Protein AF-A0A820GQV8-F1 (afdb_monomer)

Structure (mmCIF, N/CA/C/O backbone):
data_AF-A0A820GQV8-F1
#
_entry.id   AF-A0A820GQV8-F1
#
loop_
_atom_site.group_PDB
_atom_site.id
_atom_site.type_symbol
_atom_site.label_atom_id
_atom_site.label_alt_id
_atom_site.label_comp_id
_atom_site.label_asym_id
_atom_site.label_entity_id
_atom_site.label_seq_id
_atom_site.pdbx_PDB_ins_code
_atom_site.Cartn_x
_atom_site.Cartn_y
_atom_site.Cartn_z
_atom_site.occupancy
_atom_site.B_iso_or_equiv
_atom_site.auth_seq_id
_atom_site.auth_comp_id
_atom_site.auth_asym_id
_atom_site.auth_atom_id
_atom_site.pdbx_PDB_model_num
ATOM 1 N N . MET A 1 1 ? 12.315 43.917 -34.366 1.00 40.53 1 MET A N 1
ATOM 2 C CA . MET A 1 1 ? 11.614 42.613 -34.282 1.00 40.53 1 MET A CA 1
ATOM 3 C C . MET A 1 1 ? 12.366 41.719 -33.295 1.00 40.5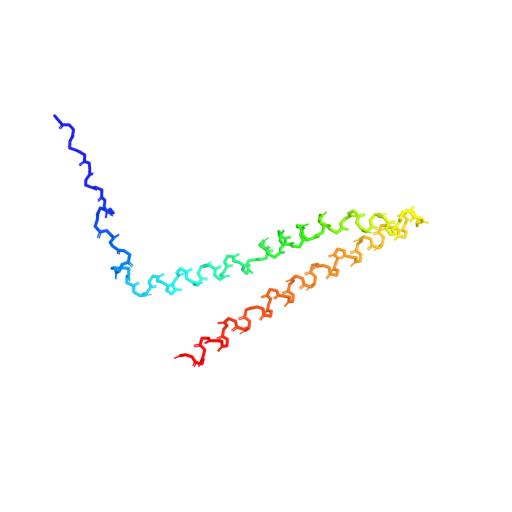3 1 MET A C 1
ATOM 5 O O . MET A 1 1 ? 13.545 41.476 -33.521 1.00 40.53 1 MET A O 1
ATOM 9 N N . ARG A 1 2 ? 11.754 41.284 -32.178 1.00 43.28 2 ARG A N 1
ATOM 10 C CA . ARG A 1 2 ? 12.382 40.309 -31.259 1.00 43.28 2 ARG A CA 1
ATOM 11 C C . ARG A 1 2 ? 12.453 38.959 -31.984 1.00 43.28 2 ARG A C 1
ATOM 13 O O . ARG A 1 2 ? 11.409 38.418 -32.334 1.00 43.28 2 ARG A O 1
ATOM 20 N N . ARG A 1 3 ? 13.655 38.432 -32.247 1.00 50.84 3 ARG A N 1
ATOM 21 C CA . ARG A 1 3 ? 13.820 37.063 -32.764 1.00 50.84 3 ARG A CA 1
ATOM 22 C C . ARG A 1 3 ? 13.293 36.109 -31.692 1.00 50.84 3 ARG A C 1
ATOM 24 O O . ARG A 1 3 ? 13.876 36.033 -30.614 1.00 50.84 3 ARG A O 1
ATOM 31 N N . ALA A 1 4 ? 12.173 35.437 -31.955 1.00 55.84 4 ALA A N 1
ATOM 32 C CA . ALA A 1 4 ? 11.726 34.341 -31.106 1.00 55.84 4 ALA A CA 1
ATOM 33 C C . ALA A 1 4 ? 12.855 33.302 -31.068 1.00 55.84 4 ALA A C 1
ATOM 35 O O . ALA A 1 4 ? 13.341 32.892 -32.126 1.00 55.84 4 ALA A O 1
ATOM 36 N N . ALA A 1 5 ? 13.317 32.936 -29.870 1.00 55.88 5 ALA A N 1
ATOM 37 C CA . ALA A 1 5 ? 14.321 31.891 -29.725 1.00 55.88 5 ALA A CA 1
ATOM 38 C C . ALA A 1 5 ? 13.804 30.619 -30.423 1.00 55.88 5 ALA A C 1
ATOM 40 O O . ALA A 1 5 ? 12.618 30.297 -30.278 1.00 55.88 5 ALA A O 1
ATOM 41 N N . PRO A 1 6 ? 14.635 29.919 -31.214 1.00 59.16 6 PRO A N 1
ATOM 42 C CA . PRO A 1 6 ? 14.205 28.696 -31.873 1.00 59.16 6 PRO A CA 1
ATOM 43 C C . PRO A 1 6 ? 13.722 27.718 -30.801 1.00 59.16 6 PRO A C 1
ATOM 45 O O . PRO A 1 6 ? 14.474 27.374 -29.894 1.00 59.16 6 PRO A O 1
ATOM 48 N N . ASN A 1 7 ? 12.448 27.319 -30.873 1.00 55.53 7 ASN A N 1
ATOM 49 C CA . ASN A 1 7 ? 11.881 26.341 -29.952 1.00 55.53 7 ASN A CA 1
ATOM 50 C C . ASN A 1 7 ? 12.616 25.007 -30.182 1.00 55.53 7 ASN A C 1
ATOM 52 O O . ASN A 1 7 ? 12.435 24.414 -31.252 1.00 55.53 7 ASN A O 1
ATOM 56 N N . PRO A 1 8 ? 13.437 24.532 -29.226 1.00 53.84 8 PRO A N 1
ATOM 57 C CA . PRO A 1 8 ? 14.316 23.380 -29.433 1.00 53.84 8 PRO A CA 1
ATOM 58 C C . PRO A 1 8 ? 13.543 22.067 -29.621 1.00 53.84 8 PRO A C 1
ATOM 60 O O . PRO A 1 8 ? 14.127 21.057 -29.998 1.00 53.84 8 PRO A O 1
ATOM 63 N N . TYR A 1 9 ? 12.225 22.083 -29.410 1.00 53.16 9 TYR A N 1
ATOM 64 C CA . TYR A 1 9 ? 11.361 20.911 -29.495 1.00 53.16 9 TYR A CA 1
ATOM 65 C C . TYR A 1 9 ? 10.483 20.872 -30.757 1.00 53.16 9 TYR A C 1
ATOM 67 O O . TYR A 1 9 ? 9.690 19.949 -30.918 1.00 53.16 9 TYR A O 1
ATOM 75 N N . LYS A 1 10 ? 10.620 21.843 -31.678 1.00 46.81 10 LYS A N 1
ATOM 76 C CA . LYS A 1 10 ? 9.714 22.020 -32.834 1.00 46.81 10 LYS A CA 1
ATOM 77 C C . LYS A 1 10 ? 9.717 20.852 -33.842 1.00 46.81 10 LYS A C 1
ATOM 79 O O . LYS A 1 10 ? 8.757 20.724 -34.590 1.00 46.81 10 LYS A O 1
ATOM 84 N N . ASN A 1 11 ? 10.734 19.985 -33.810 1.00 52.06 11 ASN A N 1
ATOM 85 C CA . ASN A 1 11 ? 10.871 18.818 -34.694 1.00 52.06 11 ASN A CA 1
ATOM 86 C C . ASN A 1 11 ? 11.006 17.479 -33.944 1.00 52.06 11 ASN A C 1
ATOM 88 O O . ASN A 1 11 ? 11.418 16.491 -34.542 1.00 52.06 11 ASN A O 1
ATOM 92 N N . LEU A 1 12 ? 10.692 17.413 -32.645 1.00 49.47 12 LEU A N 1
ATOM 93 C CA . LEU A 1 12 ? 10.711 16.137 -31.921 1.00 49.47 12 LEU A CA 1
ATOM 94 C C . LEU A 1 12 ? 9.463 15.322 -32.277 1.00 49.47 12 LEU A C 1
ATOM 96 O O . LEU A 1 12 ? 8.433 15.387 -31.609 1.00 49.47 12 LEU A O 1
ATOM 100 N N . LEU A 1 13 ? 9.556 14.548 -33.357 1.00 52.28 13 LEU A N 1
ATOM 101 C CA . LEU A 1 13 ? 8.601 13.489 -33.647 1.00 52.28 13 LEU A CA 1
ATOM 102 C C . LEU A 1 13 ? 8.791 12.383 -32.602 1.00 52.28 13 LEU A C 1
ATOM 104 O O . LEU A 1 13 ? 9.911 11.985 -32.292 1.00 52.28 13 LEU A O 1
ATOM 108 N N . TYR A 1 14 ? 7.690 11.830 -32.090 1.00 48.06 14 TYR A N 1
ATOM 109 C CA . TYR A 1 14 ? 7.696 10.730 -31.108 1.00 48.06 14 TYR A CA 1
ATOM 110 C C . TYR A 1 14 ? 8.504 9.495 -31.579 1.00 48.06 14 TYR A C 1
ATOM 112 O O . TYR A 1 14 ? 8.875 8.643 -30.776 1.00 48.06 14 TYR A O 1
ATOM 120 N N . LYS A 1 15 ? 8.786 9.411 -32.887 1.00 49.38 15 LYS A N 1
ATOM 121 C CA . LYS A 1 15 ? 9.572 8.364 -33.551 1.00 49.38 15 LYS A CA 1
ATOM 122 C C . LYS A 1 15 ? 11.096 8.571 -33.492 1.00 49.38 15 LYS A C 1
ATOM 124 O O . LYS A 1 15 ? 11.810 7.592 -33.672 1.00 49.38 15 LYS A O 1
ATOM 129 N N . ASP A 1 16 ? 11.580 9.777 -33.177 1.00 50.16 16 ASP A N 1
ATOM 130 C CA . ASP A 1 16 ? 13.016 10.106 -33.080 1.00 50.16 16 ASP A CA 1
ATOM 131 C C . ASP A 1 16 ? 13.558 10.042 -31.643 1.00 50.16 16 ASP A C 1
ATOM 133 O O . ASP A 1 16 ? 14.715 10.377 -31.385 1.00 50.16 16 ASP A O 1
ATOM 137 N N . TYR A 1 17 ? 12.748 9.595 -30.677 1.00 46.00 17 TYR A N 1
ATOM 138 C CA . TYR A 1 17 ? 13.242 9.329 -29.329 1.00 46.00 17 TYR A CA 1
ATOM 139 C C . TYR A 1 17 ? 14.247 8.163 -29.384 1.00 46.00 17 TYR A C 1
ATOM 141 O O . TYR A 1 17 ? 13.854 7.035 -29.697 1.00 46.00 17 TYR A O 1
ATOM 149 N N . PRO A 1 18 ? 15.540 8.372 -29.065 1.00 52.88 18 PRO A N 1
ATOM 150 C CA . PRO A 1 18 ? 16.511 7.287 -29.085 1.00 52.88 18 PRO A CA 1
ATOM 151 C C . PRO A 1 18 ? 16.060 6.213 -28.090 1.00 52.88 18 PRO A C 1
ATOM 153 O O . PRO A 1 18 ? 15.757 6.537 -26.943 1.00 52.88 18 PRO A O 1
ATOM 156 N N . LYS A 1 19 ? 16.022 4.936 -28.504 1.00 53.34 19 LYS A N 1
ATOM 157 C CA . LYS A 1 19 ? 15.562 3.787 -27.686 1.00 53.34 19 LYS A CA 1
ATOM 158 C C . LYS A 1 19 ? 16.121 3.784 -26.245 1.00 53.34 19 LYS A C 1
ATOM 160 O O . LYS A 1 19 ? 15.408 3.428 -25.314 1.00 53.34 19 LYS A O 1
ATOM 165 N N . LYS A 1 20 ? 17.339 4.310 -26.040 1.00 51.41 20 LYS A N 1
ATOM 166 C CA . LYS A 1 20 ? 17.975 4.536 -24.722 1.00 51.41 20 LYS A CA 1
ATOM 167 C C . LYS A 1 20 ? 17.155 5.403 -23.746 1.00 51.41 20 LYS A C 1
ATOM 169 O O . LYS A 1 20 ? 17.259 5.219 -22.536 1.00 51.41 20 LYS A O 1
ATOM 174 N N . ASN A 1 21 ? 16.340 6.336 -24.236 1.00 55.16 21 ASN A N 1
ATOM 175 C CA . ASN A 1 21 ? 15.471 7.169 -23.403 1.00 55.16 21 ASN A CA 1
ATOM 176 C C . ASN A 1 21 ? 14.189 6.440 -22.995 1.00 55.16 21 ASN A C 1
ATOM 178 O O . ASN A 1 21 ? 13.724 6.648 -21.880 1.00 55.16 21 ASN A O 1
ATOM 182 N N . ALA A 1 22 ? 13.644 5.557 -23.837 1.00 53.00 22 ALA A N 1
ATOM 183 C CA . ALA A 1 22 ? 12.458 4.772 -23.491 1.00 53.00 22 ALA A CA 1
ATOM 184 C C . ALA A 1 22 ? 12.747 3.811 -22.327 1.00 53.00 22 ALA A C 1
ATOM 186 O O . ALA A 1 22 ? 11.953 3.706 -21.393 1.00 53.00 22 ALA A O 1
ATOM 187 N N . ASP A 1 23 ? 13.925 3.181 -22.318 1.00 60.72 23 ASP A N 1
ATOM 188 C CA . ASP A 1 23 ? 14.348 2.324 -21.209 1.00 60.72 23 ASP A CA 1
ATOM 189 C C . ASP A 1 23 ? 14.610 3.110 -19.920 1.00 60.72 23 ASP A C 1
ATOM 191 O O . ASP A 1 23 ? 14.198 2.663 -18.851 1.00 60.72 23 ASP A O 1
ATOM 195 N N . ARG A 1 24 ? 15.199 4.316 -20.005 1.00 58.66 24 ARG A N 1
ATOM 196 C CA . ARG A 1 24 ? 15.364 5.213 -18.843 1.00 58.66 24 ARG A CA 1
ATOM 197 C C . ARG A 1 24 ? 14.036 5.742 -18.310 1.00 58.66 24 ARG A C 1
ATOM 199 O O . ARG A 1 24 ? 13.869 5.818 -17.098 1.00 58.66 24 ARG A O 1
ATOM 206 N N . VAL A 1 25 ? 13.090 6.090 -19.180 1.00 60.88 25 VAL A N 1
ATOM 207 C CA . VAL A 1 25 ? 11.743 6.533 -18.783 1.00 60.88 25 VAL A CA 1
ATOM 208 C C . VAL A 1 25 ? 10.978 5.384 -18.134 1.00 60.88 25 VAL A C 1
ATOM 210 O O . VAL A 1 25 ? 10.376 5.580 -17.084 1.00 60.88 25 VAL A O 1
ATOM 213 N N . ASN A 1 26 ? 11.069 4.170 -18.682 1.00 60.38 26 ASN A N 1
ATOM 214 C CA . ASN A 1 26 ? 10.478 2.981 -18.072 1.00 60.38 26 ASN A CA 1
ATOM 215 C C . ASN A 1 26 ? 11.127 2.632 -16.727 1.00 60.38 26 ASN A C 1
ATOM 217 O O . ASN A 1 26 ? 10.421 2.246 -15.799 1.00 60.38 26 ASN A O 1
ATOM 221 N N . ALA A 1 27 ? 12.450 2.769 -16.606 1.00 63.34 27 ALA A N 1
ATOM 222 C CA . ALA A 1 27 ? 13.159 2.566 -15.347 1.00 63.34 27 ALA A CA 1
ATOM 223 C C . ALA A 1 27 ? 12.735 3.604 -14.296 1.00 63.34 27 ALA A C 1
ATOM 225 O O . ALA A 1 27 ? 12.343 3.212 -13.205 1.00 63.34 27 ALA A O 1
ATOM 226 N N . MET A 1 28 ? 12.690 4.894 -14.648 1.00 62.62 28 MET A N 1
ATOM 227 C CA . MET A 1 28 ? 12.211 5.958 -13.752 1.00 62.62 28 MET A CA 1
ATOM 228 C C . MET A 1 28 ? 10.737 5.799 -13.372 1.00 62.62 28 MET A C 1
ATOM 230 O O . MET A 1 28 ? 10.361 6.067 -12.235 1.00 62.62 28 MET A O 1
ATOM 234 N N . ALA A 1 29 ? 9.879 5.386 -14.307 1.00 63.44 29 ALA A N 1
ATOM 235 C CA . ALA A 1 29 ? 8.469 5.138 -14.022 1.00 63.44 29 ALA A CA 1
ATOM 236 C C . ALA A 1 29 ? 8.309 3.970 -13.043 1.00 63.44 29 ALA A C 1
ATOM 238 O O . ALA A 1 29 ? 7.558 4.088 -12.078 1.00 63.44 29 ALA A O 1
ATOM 239 N N . ARG A 1 30 ? 9.065 2.880 -13.239 1.00 63.12 30 ARG A N 1
ATOM 240 C CA . ARG A 1 30 ? 9.129 1.769 -12.280 1.00 63.12 30 ARG A CA 1
ATOM 241 C C . ARG A 1 30 ? 9.615 2.260 -10.923 1.00 63.12 30 ARG A C 1
ATOM 243 O O . ARG A 1 30 ? 8.928 2.052 -9.940 1.00 63.12 30 ARG A O 1
ATOM 250 N N . GLU A 1 31 ? 10.728 2.977 -10.866 1.00 66.06 31 GLU A N 1
ATOM 251 C CA . GLU A 1 31 ? 11.302 3.481 -9.615 1.00 66.06 31 GLU A CA 1
ATOM 252 C C . GLU A 1 31 ? 10.331 4.397 -8.846 1.00 66.06 31 GLU A C 1
ATOM 254 O O . GLU A 1 31 ? 10.175 4.265 -7.636 1.00 66.06 31 GLU A O 1
ATOM 259 N N . LYS A 1 32 ? 9.585 5.262 -9.547 1.00 67.31 32 LYS A N 1
ATOM 260 C CA . LYS A 1 32 ? 8.573 6.131 -8.927 1.00 67.31 32 LYS A CA 1
ATOM 261 C C . LYS A 1 32 ? 7.372 5.364 -8.383 1.00 67.31 32 LYS A C 1
ATOM 263 O O . LYS A 1 32 ? 6.969 5.620 -7.250 1.00 67.31 32 LYS A O 1
ATOM 268 N N . VAL A 1 33 ? 6.811 4.433 -9.160 1.00 65.94 33 VAL A N 1
ATOM 269 C CA . VAL A 1 33 ? 5.677 3.598 -8.713 1.00 65.94 33 VAL A CA 1
ATOM 270 C C . VAL A 1 33 ? 6.089 2.701 -7.538 1.00 65.94 33 VAL A C 1
ATOM 272 O O . VAL A 1 33 ? 5.265 2.383 -6.688 1.00 65.94 33 VAL A O 1
ATOM 275 N N . MET A 1 34 ? 7.370 2.341 -7.466 1.00 65.19 34 MET A N 1
ATOM 276 C CA . MET A 1 34 ? 7.927 1.418 -6.473 1.00 65.19 34 MET A CA 1
ATOM 277 C C . MET A 1 34 ? 8.539 2.109 -5.265 1.00 65.19 34 MET A C 1
ATOM 279 O O . MET A 1 34 ? 8.981 1.432 -4.340 1.00 65.19 34 MET A O 1
ATOM 283 N N . SER A 1 35 ? 8.556 3.440 -5.261 1.00 76.94 35 SER A N 1
ATOM 284 C CA . SER A 1 35 ? 9.020 4.201 -4.115 1.00 76.94 35 SER A CA 1
ATOM 285 C C . SER A 1 35 ? 8.167 3.883 -2.886 1.00 76.94 35 SER A C 1
ATOM 287 O O . SER A 1 35 ? 6.941 3.764 -2.972 1.00 76.94 35 SER A O 1
ATOM 289 N N . ASP A 1 36 ? 8.805 3.816 -1.719 1.00 77.75 36 ASP A N 1
ATOM 290 C CA . ASP A 1 36 ? 8.106 3.635 -0.441 1.00 77.75 36 ASP A CA 1
ATOM 291 C C . ASP A 1 36 ? 7.030 4.709 -0.226 1.00 77.75 36 ASP A C 1
ATOM 293 O O . ASP A 1 36 ? 5.998 4.463 0.396 1.00 77.75 36 ASP A O 1
ATOM 297 N N . VAL A 1 37 ? 7.248 5.899 -0.793 1.00 79.31 37 VAL A N 1
ATOM 298 C CA . VAL A 1 37 ? 6.288 7.007 -0.801 1.00 79.31 37 VAL A CA 1
ATOM 299 C C . VAL A 1 37 ? 5.021 6.633 -1.573 1.00 79.31 37 VAL A C 1
ATOM 301 O O . VAL A 1 37 ? 3.921 6.819 -1.057 1.00 79.31 37 VAL A O 1
ATOM 304 N N . ALA A 1 38 ? 5.150 6.070 -2.776 1.00 74.75 38 ALA A N 1
ATOM 305 C CA . ALA A 1 38 ? 4.003 5.635 -3.570 1.00 74.75 38 ALA A CA 1
ATOM 306 C C . ALA A 1 38 ? 3.253 4.474 -2.900 1.00 74.75 38 ALA A C 1
ATOM 308 O O . ALA A 1 38 ? 2.023 4.498 -2.839 1.00 74.75 38 ALA A O 1
ATOM 309 N N . LYS A 1 39 ? 3.974 3.499 -2.327 1.00 78.69 39 LYS A N 1
ATOM 310 C CA . LYS A 1 39 ? 3.367 2.390 -1.571 1.00 78.69 39 LYS A CA 1
ATOM 311 C C . LYS A 1 39 ? 2.556 2.900 -0.372 1.00 78.69 39 LYS A C 1
ATOM 313 O O . LYS A 1 39 ? 1.413 2.484 -0.189 1.00 78.69 39 LYS A O 1
ATOM 318 N N . LYS A 1 40 ? 3.091 3.870 0.383 1.00 79.50 40 LYS A N 1
ATOM 319 C CA . LYS A 1 40 ? 2.376 4.532 1.491 1.00 79.50 40 LYS A CA 1
ATOM 320 C C . LYS A 1 40 ? 1.125 5.273 1.024 1.00 79.50 40 LYS A C 1
ATOM 322 O O . LYS A 1 40 ? 0.063 5.061 1.596 1.00 79.50 40 LYS A O 1
ATOM 327 N N . GLN A 1 41 ? 1.213 6.059 -0.049 1.00 82.56 41 GLN A N 1
ATOM 328 C CA . GLN A 1 41 ? 0.054 6.779 -0.596 1.00 82.56 41 GLN A CA 1
ATOM 329 C C . GLN A 1 41 ? -1.060 5.835 -1.074 1.00 82.56 41 GLN A C 1
ATOM 331 O O . GLN A 1 41 ? -2.244 6.148 -0.944 1.00 82.56 41 GLN A O 1
ATOM 336 N N . ILE A 1 42 ? -0.702 4.676 -1.637 1.00 81.31 42 ILE A N 1
ATOM 337 C CA . ILE A 1 42 ? -1.678 3.648 -2.023 1.00 81.31 42 ILE A CA 1
ATOM 338 C C . ILE A 1 42 ? -2.321 3.040 -0.773 1.00 81.31 42 ILE A C 1
ATOM 340 O O . ILE A 1 42 ? -3.545 2.932 -0.723 1.00 81.31 42 ILE A O 1
ATOM 344 N N . ALA A 1 43 ? -1.528 2.683 0.241 1.00 81.75 43 ALA A N 1
ATOM 345 C CA . ALA A 1 43 ? -2.040 2.139 1.497 1.00 81.75 43 ALA A CA 1
ATOM 346 C C . ALA A 1 43 ? -2.994 3.112 2.210 1.00 81.75 43 ALA A C 1
ATOM 348 O O . ALA A 1 43 ? -4.066 2.695 2.647 1.00 81.75 43 ALA A O 1
ATOM 349 N N . GLU A 1 44 ? -2.660 4.403 2.253 1.00 86.50 44 GLU A N 1
ATOM 350 C CA . GLU A 1 44 ? -3.515 5.458 2.812 1.00 86.50 44 GLU A CA 1
ATOM 351 C C . GLU A 1 44 ? -4.848 5.565 2.064 1.00 86.50 44 GLU A C 1
ATOM 353 O O . GLU A 1 44 ? -5.904 5.459 2.682 1.00 86.50 44 GLU A O 1
ATOM 358 N N . LYS A 1 45 ? -4.828 5.647 0.727 1.00 85.25 45 LYS A N 1
ATOM 359 C CA . LYS A 1 45 ? -6.063 5.702 -0.078 1.00 85.25 45 LYS A CA 1
ATOM 360 C C . LYS A 1 45 ? -6.931 4.450 0.052 1.00 85.25 45 LYS A C 1
ATOM 362 O O . LYS A 1 45 ? -8.157 4.531 -0.034 1.00 85.25 45 LYS A O 1
ATOM 367 N N . VAL A 1 46 ? -6.318 3.274 0.198 1.00 84.75 46 VAL 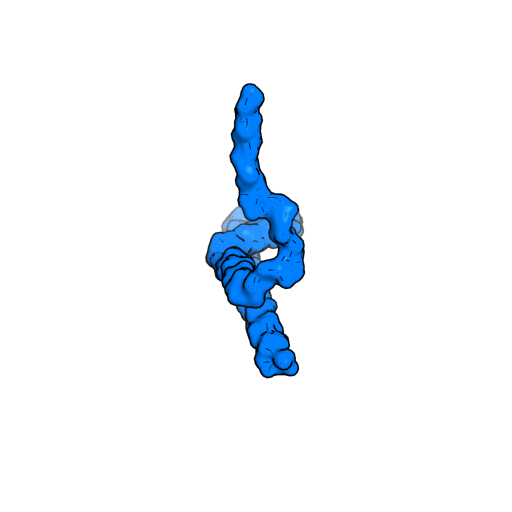A N 1
ATOM 368 C CA . VAL A 1 46 ? -7.053 2.020 0.431 1.00 84.75 46 VAL A CA 1
ATOM 369 C C . VAL A 1 46 ? -7.693 2.035 1.817 1.00 84.75 46 VAL A C 1
ATOM 371 O O . VAL A 1 46 ? -8.854 1.647 1.947 1.00 84.75 46 VAL A O 1
ATOM 374 N N . TYR A 1 47 ? -6.973 2.522 2.828 1.00 85.12 47 TYR A N 1
ATOM 375 C CA . TYR A 1 47 ? -7.498 2.670 4.180 1.00 85.12 47 TYR A CA 1
ATOM 376 C C . TYR A 1 47 ? -8.681 3.645 4.226 1.00 85.12 47 TYR A C 1
ATOM 378 O O . TYR A 1 47 ? -9.734 3.257 4.716 1.00 85.12 47 TYR A O 1
ATOM 386 N N . GLU A 1 48 ? -8.570 4.839 3.637 1.00 86.25 48 GLU A N 1
ATOM 387 C CA . GLU A 1 48 ? -9.664 5.829 3.571 1.00 86.25 48 GLU A CA 1
ATOM 388 C C . GLU A 1 48 ? -10.950 5.248 2.962 1.00 86.25 48 GLU A C 1
ATOM 390 O O . GLU A 1 48 ? -12.058 5.515 3.421 1.00 86.25 48 GLU A O 1
ATOM 395 N N . ARG A 1 49 ? -10.827 4.394 1.937 1.00 85.56 49 ARG A N 1
ATOM 396 C CA . ARG A 1 49 ? -11.986 3.726 1.321 1.00 85.56 49 ARG A CA 1
ATOM 397 C C . ARG A 1 49 ? -12.606 2.641 2.198 1.00 85.56 49 ARG A C 1
ATOM 399 O O . ARG A 1 49 ? -13.786 2.331 2.039 1.00 85.56 49 ARG A O 1
ATOM 406 N N . LEU A 1 50 ? -11.812 2.010 3.057 1.00 83.12 50 LEU A N 1
ATOM 407 C CA . LEU A 1 50 ? -12.250 0.925 3.935 1.00 83.12 50 LEU A CA 1
ATOM 408 C C . LEU A 1 50 ? -12.682 1.425 5.314 1.00 83.12 50 LEU A C 1
ATOM 410 O O . LEU A 1 50 ? -13.458 0.739 5.974 1.00 83.12 50 LEU A O 1
ATOM 414 N N . GLU A 1 51 ? -12.246 2.615 5.719 1.00 81.50 51 GLU A N 1
ATOM 415 C CA . GLU A 1 51 ? -12.550 3.243 7.003 1.00 81.50 5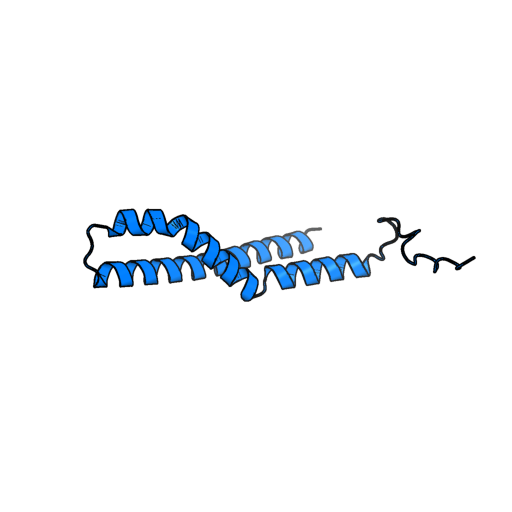1 GLU A CA 1
ATOM 416 C C . GLU A 1 51 ? -14.052 3.253 7.338 1.00 81.50 51 GLU A C 1
ATOM 418 O O . GLU A 1 51 ? -14.393 2.813 8.437 1.00 81.50 51 GLU A O 1
ATOM 423 N N . PRO A 1 52 ? -14.982 3.598 6.420 1.00 85.06 52 PRO A N 1
ATOM 424 C CA . PRO A 1 52 ? -16.413 3.533 6.717 1.00 85.06 52 PRO A CA 1
ATOM 425 C C . PRO A 1 52 ? -16.883 2.120 7.082 1.00 85.06 52 PRO A C 1
ATOM 427 O O . PRO A 1 52 ? -17.645 1.947 8.028 1.00 85.06 52 PRO A O 1
ATOM 430 N N . LYS A 1 53 ? -16.380 1.096 6.379 1.00 84.25 53 LYS A N 1
ATOM 431 C CA . LYS A 1 53 ? -16.738 -0.314 6.616 1.00 84.25 53 LYS A CA 1
ATOM 432 C C . LYS A 1 53 ? -16.115 -0.864 7.896 1.00 84.25 53 LYS A C 1
ATOM 434 O O . LYS A 1 53 ? -16.709 -1.720 8.548 1.00 84.25 53 LYS A O 1
ATOM 439 N N . ILE A 1 54 ? -14.908 -0.411 8.236 1.00 82.12 54 ILE A N 1
ATOM 440 C CA . ILE A 1 54 ? -14.254 -0.760 9.501 1.00 82.12 54 ILE A CA 1
ATOM 441 C C . ILE A 1 54 ? -15.076 -0.168 10.642 1.00 82.12 54 ILE A C 1
ATOM 443 O O . ILE A 1 54 ? -15.508 -0.918 11.511 1.00 82.12 54 ILE A O 1
ATOM 447 N N . ASN A 1 55 ? -15.376 1.132 10.576 1.00 81.12 55 ASN A N 1
ATOM 448 C CA . ASN A 1 55 ? -16.147 1.843 11.592 1.00 81.12 55 ASN A CA 1
ATOM 449 C C . ASN A 1 55 ? -17.545 1.244 11.784 1.00 81.12 55 ASN A C 1
ATOM 451 O O . ASN A 1 55 ? -17.963 1.050 12.922 1.00 81.12 55 ASN A O 1
ATOM 455 N N . GLU A 1 56 ? -18.230 0.878 10.698 1.00 86.31 56 GLU A N 1
ATOM 456 C CA . GLU A 1 56 ? -19.518 0.177 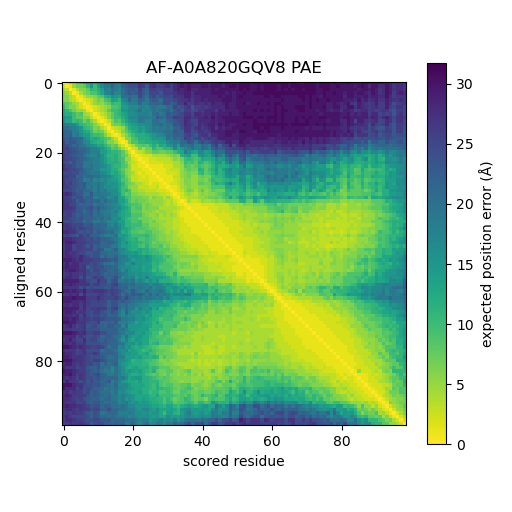10.734 1.00 86.31 56 GLU A CA 1
ATOM 457 C C . GLU A 1 56 ? -19.419 -1.166 11.477 1.00 86.31 56 GLU A C 1
ATOM 459 O O . GLU A 1 56 ? -20.224 -1.455 12.362 1.00 86.31 56 GLU A O 1
ATOM 464 N N . LYS A 1 57 ? -18.394 -1.979 11.184 1.00 84.00 57 LYS A N 1
ATOM 465 C CA . LYS A 1 57 ? -18.203 -3.286 11.837 1.00 84.00 57 LYS A CA 1
ATOM 466 C C . LYS A 1 57 ? -17.695 -3.199 13.272 1.00 84.00 57 LYS A C 1
ATOM 468 O O . LYS A 1 57 ? -17.936 -4.117 14.052 1.00 84.00 57 LYS A O 1
ATOM 473 N N . THR A 1 58 ? -16.996 -2.126 13.628 1.00 80.62 58 THR A N 1
ATOM 474 C CA . THR A 1 58 ? -16.472 -1.904 14.982 1.00 80.62 58 THR A CA 1
ATOM 475 C C . THR A 1 58 ? -17.378 -1.019 15.841 1.00 80.62 58 THR A C 1
ATOM 477 O O . THR A 1 58 ? -17.017 -0.722 16.976 1.00 80.62 58 THR A O 1
ATOM 480 N N . ALA A 1 59 ? -18.546 -0.598 15.341 1.00 79.50 59 ALA A N 1
ATOM 481 C CA . ALA A 1 59 ? -19.431 0.359 16.013 1.00 79.50 59 ALA A CA 1
ATOM 482 C C . ALA A 1 59 ? -19.884 -0.092 17.415 1.00 79.50 59 ALA A C 1
ATOM 484 O O . ALA A 1 59 ? -20.040 0.733 18.310 1.00 79.50 59 ALA A O 1
ATOM 485 N N . ASN A 1 60 ? -20.034 -1.404 17.621 1.00 84.00 60 ASN A N 1
ATOM 486 C CA . ASN A 1 60 ? -20.472 -1.993 18.892 1.00 84.00 60 ASN A CA 1
ATOM 487 C C . ASN A 1 60 ? -19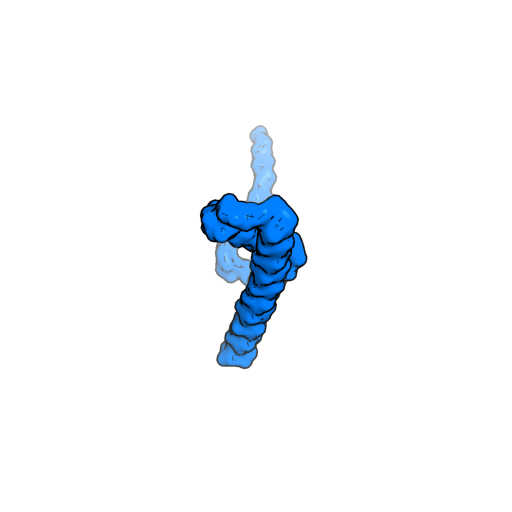.306 -2.433 19.799 1.00 84.00 60 ASN A C 1
ATOM 489 O O . ASN A 1 60 ? -19.529 -3.045 20.843 1.00 84.00 60 ASN A O 1
ATOM 493 N N . MET A 1 61 ? -18.057 -2.180 19.397 1.00 85.38 61 MET A N 1
ATOM 494 C CA . MET A 1 61 ? -16.872 -2.561 20.166 1.00 85.38 61 MET A CA 1
ATOM 495 C C . MET A 1 61 ? -16.494 -1.459 21.161 1.00 85.38 61 MET A C 1
ATOM 497 O O . MET A 1 61 ? -16.702 -0.270 20.921 1.00 85.38 61 MET A O 1
ATOM 501 N N . ASN A 1 62 ? -15.898 -1.846 22.293 1.00 88.19 62 ASN A N 1
ATOM 502 C CA . ASN A 1 62 ? -15.342 -0.868 23.225 1.00 88.19 62 ASN A CA 1
ATOM 503 C C . ASN A 1 62 ? -14.156 -0.112 22.586 1.00 88.19 62 ASN A C 1
ATOM 505 O O . ASN A 1 62 ? -13.494 -0.610 21.674 1.00 88.19 62 ASN A O 1
ATOM 509 N N . SER A 1 63 ? -13.855 1.090 23.087 1.00 81.69 63 SER A N 1
ATOM 510 C CA . SER A 1 63 ? -12.891 1.997 22.438 1.00 81.69 63 SER A CA 1
ATOM 511 C C . SER A 1 63 ? -11.473 1.422 22.305 1.00 81.69 63 SER A C 1
ATOM 513 O O . SER A 1 63 ? -10.750 1.774 21.372 1.00 81.69 63 SER A O 1
ATOM 515 N N . ILE A 1 64 ? -11.072 0.520 23.206 1.00 82.38 64 ILE A N 1
ATOM 516 C CA . ILE A 1 64 ? -9.771 -0.159 23.168 1.00 82.38 64 ILE A CA 1
ATOM 517 C C . ILE A 1 64 ? -9.754 -1.191 22.038 1.00 82.38 64 ILE A C 1
ATOM 519 O O . ILE A 1 64 ? -8.827 -1.209 21.228 1.00 82.38 64 ILE A O 1
ATOM 523 N N . ALA A 1 65 ? -10.791 -2.022 21.947 1.00 82.00 65 ALA A N 1
ATOM 524 C CA . ALA A 1 65 ? -10.907 -3.053 20.928 1.00 82.00 65 ALA A CA 1
ATOM 525 C C . ALA A 1 65 ? -11.046 -2.440 19.524 1.00 82.00 65 ALA A C 1
ATOM 527 O O . ALA A 1 65 ? -10.402 -2.921 18.593 1.00 82.00 65 ALA A O 1
ATOM 528 N N . THR A 1 66 ? -11.774 -1.328 19.387 1.00 80.25 66 THR A N 1
ATOM 529 C CA . THR A 1 66 ? -11.869 -0.560 18.134 1.00 80.25 66 THR A CA 1
ATOM 530 C C . THR A 1 66 ? -10.509 -0.020 17.695 1.00 80.25 66 THR A C 1
ATOM 532 O O . THR A 1 66 ? -10.104 -0.227 16.554 1.00 80.25 66 THR A O 1
ATOM 535 N N . LYS A 1 67 ? -9.737 0.601 18.601 1.00 83.50 67 LYS A N 1
ATOM 536 C CA . LYS A 1 67 ? -8.385 1.101 18.281 1.00 83.50 67 LYS A CA 1
ATOM 537 C C . LYS A 1 67 ? -7.447 -0.019 17.832 1.00 83.50 67 LYS A C 1
ATOM 539 O O . LYS A 1 67 ? -6.708 0.149 16.862 1.00 83.50 67 LYS A O 1
ATOM 544 N N . THR A 1 68 ? -7.486 -1.161 18.516 1.00 85.38 68 THR A N 1
ATOM 545 C CA . THR A 1 68 ? -6.676 -2.333 18.161 1.00 85.38 68 THR A CA 1
ATOM 546 C C . THR A 1 68 ? -7.084 -2.905 16.803 1.00 85.38 68 THR A C 1
ATOM 548 O O . THR A 1 68 ? -6.211 -3.171 15.979 1.00 85.38 68 THR A O 1
ATOM 551 N N . ALA A 1 69 ? -8.385 -3.032 16.530 1.00 80.38 69 ALA A N 1
ATOM 552 C CA . ALA A 1 69 ? -8.900 -3.495 15.245 1.00 80.38 69 ALA A CA 1
ATOM 553 C C . ALA A 1 69 ? -8.481 -2.564 14.097 1.00 80.38 69 ALA A C 1
ATOM 555 O O . ALA A 1 69 ? -7.919 -3.036 13.111 1.00 80.38 69 ALA A O 1
ATOM 556 N N . CYS A 1 70 ? -8.641 -1.245 14.249 1.00 82.31 70 CYS A N 1
ATOM 557 C CA . CYS A 1 70 ? -8.207 -0.277 13.237 1.00 82.31 70 CYS A CA 1
ATOM 558 C C . CYS A 1 70 ? -6.697 -0.355 12.981 1.00 82.31 70 CYS A C 1
ATOM 560 O O . CYS A 1 70 ? -6.264 -0.332 11.829 1.00 82.31 70 CYS A O 1
ATOM 562 N N . LYS A 1 71 ? -5.884 -0.515 14.036 1.00 86.25 71 LYS A N 1
ATOM 563 C CA . LYS A 1 71 ? -4.430 -0.678 13.899 1.00 86.25 71 LYS A CA 1
ATOM 564 C C . LYS A 1 71 ? -4.070 -1.955 13.137 1.00 86.25 71 LYS A C 1
ATOM 566 O O . LYS A 1 71 ? -3.261 -1.894 12.216 1.00 86.25 71 LYS A O 1
ATOM 571 N N . LEU A 1 72 ? -4.684 -3.087 13.484 1.00 86.56 72 LEU A N 1
ATOM 572 C CA . LEU A 1 72 ? -4.455 -4.364 12.803 1.00 86.56 72 LEU A CA 1
ATOM 573 C C . LEU A 1 72 ? -4.859 -4.300 11.330 1.00 86.56 72 LEU A C 1
ATOM 575 O O . LEU A 1 72 ? -4.111 -4.763 10.473 1.00 86.56 72 LEU A O 1
ATOM 579 N N . VAL A 1 73 ? -6.006 -3.688 11.028 1.00 84.12 73 VAL A N 1
ATOM 580 C CA . VAL A 1 73 ? -6.472 -3.525 9.648 1.00 84.12 73 VAL A CA 1
AT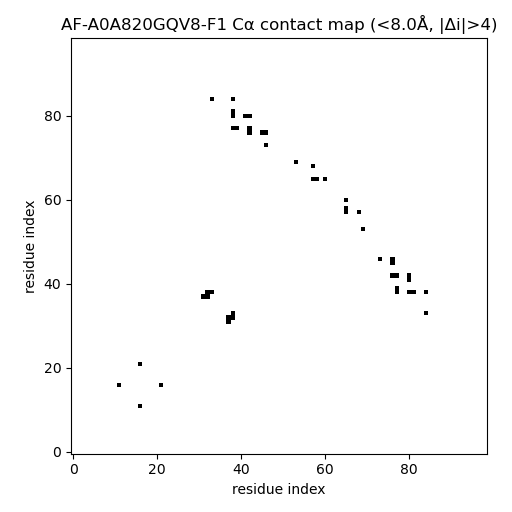OM 581 C C . VAL A 1 73 ? -5.534 -2.610 8.862 1.00 84.12 73 VAL A C 1
ATOM 583 O O . VAL A 1 73 ? -5.169 -2.949 7.739 1.00 84.12 73 VAL A O 1
ATOM 586 N N . LYS A 1 74 ? -5.065 -1.507 9.457 1.00 85.06 74 LYS A N 1
ATOM 587 C CA . LYS A 1 74 ? -4.080 -0.623 8.823 1.00 85.06 74 LYS A CA 1
ATOM 588 C C . LYS A 1 74 ? -2.786 -1.370 8.485 1.00 85.06 74 LYS A C 1
ATOM 590 O O . LYS A 1 74 ? -2.339 -1.321 7.343 1.00 85.06 74 LYS A O 1
ATOM 595 N N . THR A 1 75 ? -2.235 -2.131 9.431 1.00 86.50 75 THR A N 1
ATOM 596 C CA . THR A 1 75 ? -1.027 -2.938 9.194 1.00 86.50 75 THR A CA 1
ATOM 597 C C . THR A 1 75 ? -1.256 -4.034 8.148 1.00 86.50 75 THR A C 1
ATOM 599 O O . THR A 1 75 ? -0.383 -4.285 7.318 1.00 86.50 75 THR A O 1
ATOM 602 N N . ALA A 1 76 ? -2.429 -4.675 8.140 1.00 83.44 76 ALA A N 1
ATOM 603 C CA . ALA A 1 76 ? -2.775 -5.676 7.133 1.00 83.44 76 ALA A CA 1
ATOM 604 C C . ALA A 1 76 ? -2.865 -5.067 5.723 1.00 83.44 76 ALA A C 1
ATOM 606 O O . ALA A 1 76 ? -2.370 -5.667 4.771 1.00 83.44 76 ALA A O 1
ATOM 607 N N . ILE A 1 77 ? -3.440 -3.866 5.594 1.00 82.50 77 ILE A N 1
ATOM 608 C CA . ILE A 1 77 ? -3.507 -3.120 4.330 1.00 82.50 77 ILE A CA 1
ATOM 609 C C . ILE A 1 77 ? -2.105 -2.733 3.860 1.00 82.50 77 ILE A C 1
ATOM 611 O O . ILE A 1 77 ? -1.771 -2.986 2.707 1.00 82.50 77 ILE A O 1
ATOM 615 N N . GLU A 1 78 ? -1.267 -2.176 4.736 1.00 83.56 78 GLU A N 1
ATOM 616 C CA . GLU A 1 78 ? 0.119 -1.819 4.402 1.00 83.56 78 GLU A CA 1
ATOM 617 C C . GLU A 1 78 ? 0.905 -3.036 3.893 1.00 83.56 78 GLU A C 1
ATOM 619 O O . GLU A 1 78 ? 1.563 -2.965 2.854 1.00 83.56 78 GLU A O 1
ATOM 624 N N . LYS A 1 79 ? 0.780 -4.183 4.572 1.00 85.88 79 LYS A N 1
ATOM 625 C CA . LYS A 1 79 ? 1.424 -5.432 4.153 1.00 85.88 79 LYS A CA 1
ATOM 626 C C . LYS A 1 79 ? 0.893 -5.931 2.805 1.00 85.88 79 LYS A C 1
ATOM 628 O O . LYS A 1 79 ? 1.689 -6.243 1.924 1.00 85.88 79 LYS A O 1
ATOM 633 N N . ALA A 1 80 ? -0.427 -5.954 2.618 1.00 80.00 80 ALA A N 1
ATOM 634 C CA . ALA A 1 80 ? -1.050 -6.410 1.376 1.00 80.00 80 ALA A CA 1
ATOM 635 C C . ALA A 1 80 ? -0.718 -5.505 0.179 1.00 80.00 80 ALA A C 1
ATOM 637 O O . ALA A 1 80 ? -0.510 -5.998 -0.928 1.00 80.00 80 ALA A O 1
ATOM 638 N N . VAL A 1 81 ? -0.637 -4.187 0.388 1.00 84.31 81 VAL A N 1
ATOM 639 C CA . VAL A 1 81 ? -0.223 -3.231 -0.648 1.00 84.31 81 VAL A CA 1
ATOM 640 C C . VAL A 1 81 ? 1.240 -3.444 -1.018 1.00 84.31 81 VAL A C 1
ATOM 642 O O . VAL A 1 81 ? 1.547 -3.515 -2.204 1.00 84.31 81 VAL A O 1
ATOM 645 N N . ASN A 1 82 ? 2.130 -3.612 -0.037 1.00 83.31 82 ASN A N 1
ATOM 646 C CA . ASN A 1 82 ? 3.540 -3.889 -0.308 1.00 83.31 82 ASN A CA 1
ATOM 647 C C . ASN A 1 82 ? 3.714 -5.192 -1.103 1.00 83.31 82 ASN A C 1
ATOM 649 O O . ASN A 1 82 ? 4.323 -5.171 -2.170 1.00 83.31 82 ASN A O 1
ATOM 653 N N . GLU A 1 83 ? 3.103 -6.288 -0.646 1.00 83.75 83 GLU A N 1
ATOM 654 C CA . GLU A 1 83 ? 3.161 -7.586 -1.332 1.00 83.75 83 GLU A CA 1
ATOM 655 C C . GLU A 1 83 ? 2.515 -7.546 -2.726 1.00 83.75 83 GLU A C 1
ATOM 657 O O . GLU A 1 83 ? 3.022 -8.153 -3.669 1.00 83.75 83 GLU A O 1
ATOM 662 N N . GLY A 1 84 ? 1.400 -6.826 -2.882 1.00 79.69 84 GLY A N 1
ATOM 663 C CA . GLY A 1 84 ? 0.715 -6.666 -4.163 1.00 79.69 84 GLY A CA 1
ATOM 664 C C . GLY A 1 84 ? 1.550 -5.886 -5.176 1.00 79.69 84 GLY A C 1
ATOM 665 O O . GLY A 1 84 ? 1.676 -6.306 -6.327 1.00 79.69 84 GLY A O 1
ATOM 666 N N . VAL A 1 85 ? 2.170 -4.787 -4.743 1.00 75.50 85 VAL A N 1
ATOM 667 C CA . VAL A 1 85 ? 3.080 -3.990 -5.575 1.00 75.50 85 VAL A CA 1
ATOM 668 C C . VAL A 1 85 ? 4.312 -4.814 -5.974 1.00 75.50 85 VAL A C 1
ATOM 670 O O . VAL A 1 85 ? 4.702 -4.798 -7.144 1.00 75.50 85 VAL A O 1
ATOM 673 N N . ASP A 1 86 ? 4.865 -5.605 -5.052 1.00 76.00 86 ASP A N 1
ATOM 674 C CA . ASP A 1 86 ? 6.016 -6.475 -5.320 1.00 76.00 86 ASP A CA 1
ATOM 675 C C . ASP A 1 86 ? 5.668 -7.633 -6.279 1.00 76.00 86 ASP A C 1
ATOM 677 O O . ASP A 1 86 ? 6.457 -7.959 -7.169 1.00 76.00 86 ASP A O 1
ATOM 681 N N . ARG A 1 87 ? 4.463 -8.220 -6.195 1.00 75.94 87 ARG A N 1
ATOM 682 C CA . ARG A 1 87 ? 4.003 -9.228 -7.176 1.00 75.94 87 ARG A CA 1
ATOM 683 C C . ARG A 1 87 ? 3.850 -8.656 -8.577 1.00 75.94 87 ARG A C 1
ATOM 685 O O . ARG A 1 87 ? 4.324 -9.260 -9.536 1.00 75.94 87 ARG A O 1
ATOM 692 N N . VAL A 1 88 ? 3.232 -7.482 -8.703 1.00 71.19 88 VAL A N 1
ATOM 693 C CA . VAL A 1 88 ? 3.081 -6.810 -10.004 1.00 71.19 88 VAL A CA 1
ATOM 694 C C . VAL A 1 88 ? 4.455 -6.538 -10.636 1.00 71.19 88 VAL A C 1
ATOM 696 O O . VAL A 1 88 ? 4.601 -6.627 -11.855 1.00 71.19 88 VAL A O 1
ATOM 699 N N . MET A 1 89 ? 5.491 -6.284 -9.829 1.00 67.31 89 MET A N 1
ATOM 700 C CA . MET A 1 89 ? 6.868 -6.149 -10.321 1.00 67.31 89 MET A CA 1
ATOM 701 C C . MET A 1 89 ? 7.462 -7.429 -10.882 1.00 67.31 89 MET A C 1
ATOM 703 O O . MET A 1 89 ? 8.116 -7.378 -11.930 1.00 67.31 89 MET A O 1
ATOM 707 N N . LEU A 1 90 ? 7.271 -8.551 -10.189 1.00 69.19 90 LEU A N 1
ATOM 708 C CA . LEU A 1 90 ? 7.758 -9.847 -10.653 1.00 69.19 90 LEU A CA 1
ATOM 709 C C . LEU A 1 90 ? 7.152 -10.173 -12.021 1.00 69.19 90 LEU A C 1
ATOM 711 O O . LEU A 1 90 ? 7.899 -10.421 -12.964 1.00 69.19 90 LEU A O 1
ATOM 715 N N . ASP A 1 91 ? 5.838 -10.001 -12.179 1.00 70.88 91 ASP A N 1
ATOM 716 C CA . ASP A 1 91 ? 5.145 -10.231 -13.453 1.00 70.88 91 ASP A CA 1
ATOM 717 C C . ASP A 1 91 ? 5.639 -9.308 -14.581 1.00 70.88 91 ASP A C 1
ATOM 719 O O . ASP A 1 91 ? 5.822 -9.734 -15.725 1.00 70.88 91 ASP A O 1
ATOM 723 N N . ILE A 1 92 ? 5.882 -8.027 -14.281 1.00 63.75 92 ILE A N 1
ATOM 724 C CA . ILE A 1 92 ? 6.407 -7.048 -15.247 1.00 63.75 92 ILE A CA 1
ATOM 725 C C . ILE A 1 92 ? 7.850 -7.382 -15.671 1.00 63.75 92 ILE A C 1
ATOM 727 O O . ILE A 1 92 ? 8.261 -7.078 -16.798 1.00 63.75 92 ILE A O 1
ATOM 731 N N . THR A 1 93 ? 8.640 -7.962 -14.771 1.00 61.94 93 THR A N 1
ATOM 732 C CA . THR A 1 93 ? 10.044 -8.305 -15.023 1.00 61.94 93 THR A CA 1
ATOM 733 C C . THR A 1 93 ? 10.163 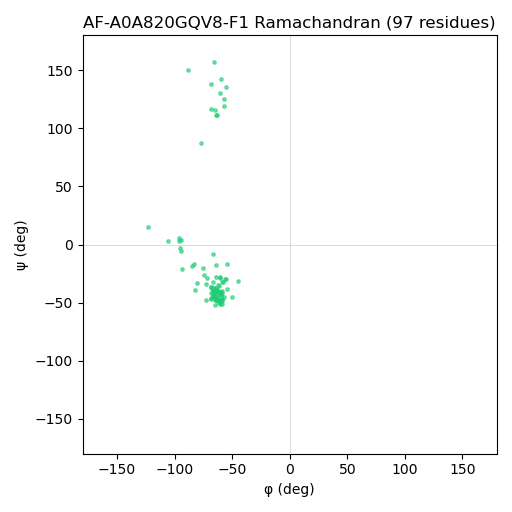-9.639 -15.757 1.00 61.94 93 THR A C 1
ATOM 735 O O . THR A 1 93 ? 10.936 -9.732 -16.710 1.00 61.94 93 THR A O 1
ATOM 738 N N . ASP A 1 94 ? 9.336 -10.627 -15.411 1.00 59.88 94 ASP A N 1
ATOM 739 C CA . ASP A 1 94 ? 9.286 -11.919 -16.098 1.00 59.88 94 ASP A CA 1
ATOM 740 C C . ASP A 1 9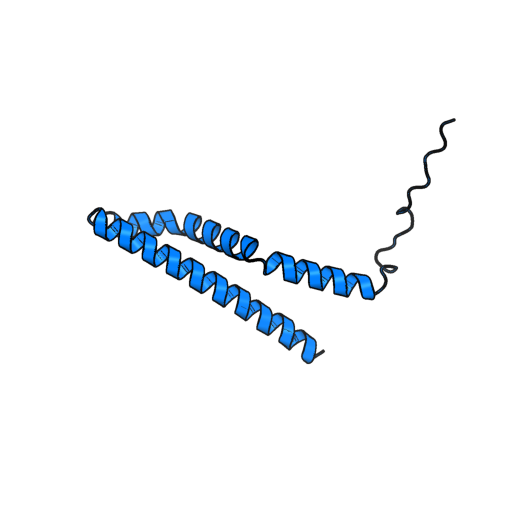4 ? 8.726 -11.809 -17.518 1.00 59.88 94 ASP A C 1
ATOM 742 O O . ASP A 1 94 ? 9.254 -12.439 -18.437 1.00 59.88 94 ASP A O 1
ATOM 746 N N . LYS A 1 95 ? 7.733 -10.938 -17.757 1.00 56.50 95 LYS A N 1
ATOM 747 C CA . LYS A 1 95 ? 7.256 -10.666 -19.125 1.00 56.50 95 LYS A CA 1
ATOM 748 C C . LYS A 1 95 ? 8.343 -10.092 -20.038 1.00 56.50 95 LYS A C 1
ATOM 750 O O . LYS A 1 95 ? 8.296 -10.357 -21.231 1.00 56.50 95 LYS A O 1
ATOM 755 N N . ARG A 1 96 ? 9.339 -9.368 -19.503 1.00 52.41 96 ARG A N 1
ATOM 756 C CA . ARG A 1 96 ? 10.485 -8.863 -20.287 1.00 52.41 96 ARG A CA 1
ATOM 757 C C . ARG A 1 96 ? 11.523 -9.928 -20.640 1.00 52.41 96 ARG A C 1
ATOM 759 O O . ARG A 1 96 ? 12.304 -9.690 -21.546 1.00 52.41 96 ARG A O 1
ATOM 766 N N . LYS A 1 97 ? 11.578 -11.059 -19.928 1.00 51.53 97 LYS A N 1
ATOM 767 C CA . LYS A 1 97 ? 12.519 -12.151 -20.239 1.00 51.53 97 LYS A CA 1
ATOM 768 C C . LYS A 1 97 ? 11.997 -13.107 -21.317 1.00 51.53 97 LYS A C 1
ATOM 770 O O . LYS A 1 97 ? 12.785 -13.860 -21.875 1.00 51.53 97 LYS A O 1
ATOM 775 N N . LYS A 1 98 ? 10.683 -13.112 -21.575 1.00 48.66 98 LYS A N 1
ATOM 776 C CA . LYS A 1 98 ? 10.029 -13.981 -22.574 1.00 48.66 98 LYS A CA 1
ATOM 777 C C . LYS A 1 98 ? 9.836 -13.326 -23.952 1.00 48.66 98 LYS A C 1
ATOM 779 O O . LYS A 1 98 ? 9.375 -14.010 -24.861 1.00 48.66 98 LYS A O 1
ATOM 784 N N . THR A 1 99 ? 10.151 -12.039 -24.091 1.00 45.88 99 THR A N 1
ATOM 785 C CA . THR A 1 99 ? 10.154 -11.270 -25.352 1.00 45.88 99 THR A CA 1
ATOM 786 C C . THR A 1 99 ? 11.574 -10.967 -25.776 1.00 45.88 99 THR A C 1
ATOM 788 O O . THR A 1 99 ? 11.863 -11.087 -26.981 1.00 45.88 99 THR A O 1
#

Nearest PDB structures (foldseek):
  1zhc-assembly1_A  TM=5.085E-01  e=3.380E+00  Helicobacter pylori 26695
  8r6r-assembly1_D  TM=3.728E-01  e=7.443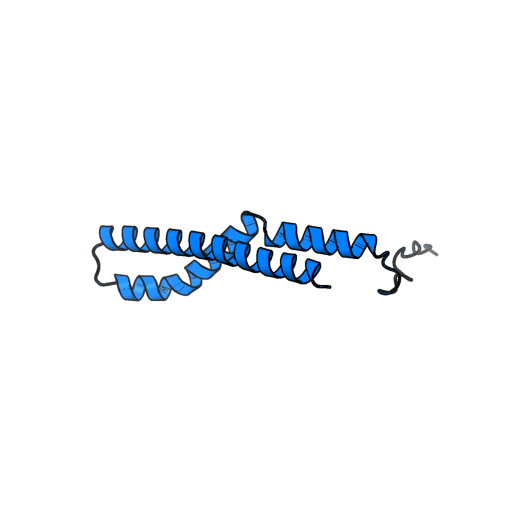E+00  Mycolicibacterium smegmatis MC2 155

Solvent-accessible surface area (backbone atoms only — not comparable to full-atom values): 5858 Å² total; per-residue (Å²): 132,86,78,75,74,80,64,93,64,81,78,72,50,89,83,72,62,57,68,74,53,56,55,51,50,51,49,50,51,49,52,53,64,65,29,70,66,44,49,49,55,50,29,51,57,53,45,67,71,41,44,64,61,50,50,63,74,36,65,89,49,56,75,68,58,35,51,51,48,53,50,51,52,50,53,50,42,45,50,51,43,52,53,50,56,53,49,55,47,51,55,61,53,53,57,64,73,78,108

pLDDT: mean 70.47, std 14.08, range [40.53, 88.19]

Foldseek 3Di:
DPPDDPPPCPPPDVVPPPVVVVVVVVVVVLCVCLDPVVLVVQLVVVLVVCVVVLCVVCVPPDPVVSVVSSVVVSVVSSVCSNVVSVVVVVVVVVVVVVD

Secondary structure (DSSP, 8-state):
---PPP-TTTT--TT-S-HHHHHHHHHHHHHHHTSHHHHHHHHHHHHHHHHHHHHHHHTTS-HHHHHHHHHHHHHHHHHHHHHHHHHHHHHHHHHHH--

Radius of gyration: 22.85 Å; Cα contacts (8 Å, |Δi|>4): 24; chains: 1; bounding box: 38×57×58 Å

Sequence (99 aa):
MRRAAPNPYKNLLYKDYPKKNADRVNAMAREKVMSDVAKKQIAEKVYERLEPKINEKTANMNSIATKTACKLVKTAIEKAVNEGVDRVMLDITDKRKKT

Mean predicted aligned error: 13.59 Å